Protein AF-A0A7I9ZZ32-F1 (afdb_monomer_lite)

InterPro domains:
  IPR000415 Nitroreductase-like [G3DSA:3.40.109.10] (26-110)
  IPR000415 Nitroreductase-like [SSF55469] (55-108)
  IPR029479 Nitroreductase [PF00881] (60-107)
  IPR052544 Bacteriocin Processing Enzyme [PTHR43745] (38-106)

Radius of gyration: 29.85 Å; chains: 1; bounding box: 92×27×51 Å

pLDDT: mean 87.93, std 12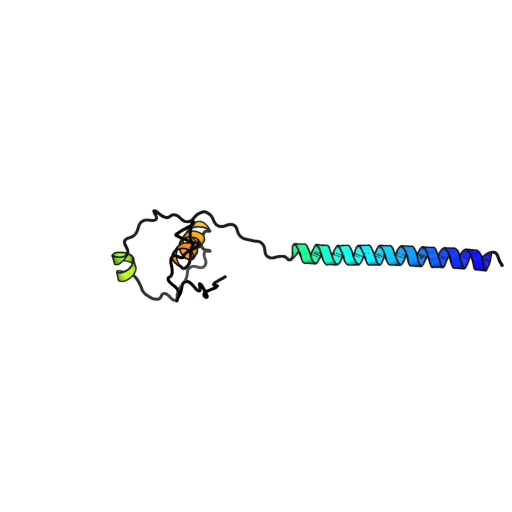.03, range [46.88, 98.5]

Structure (mmCIF, N/CA/C/O backbone):
data_AF-A0A7I9ZZ32-F1
#
_entry.id   AF-A0A7I9ZZ32-F1
#
loop_
_atom_site.group_PDB
_atom_site.id
_atom_site.type_symbol
_atom_site.label_atom_id
_atom_site.label_alt_id
_atom_site.label_comp_id
_atom_site.label_asym_id
_atom_site.label_entity_id
_atom_site.label_seq_id
_atom_site.pdbx_PDB_ins_code
_atom_site.Cartn_x
_atom_site.Cartn_y
_atom_site.Cartn_z
_atom_site.occupancy
_atom_site.B_iso_or_equiv
_atom_site.auth_seq_id
_atom_site.auth_comp_id
_atom_site.auth_asym_id
_atom_site.auth_atom_id
_atom_site.pdbx_PDB_model_num
ATOM 1 N N . MET A 1 1 ? 72.859 2.386 -31.862 1.00 57.88 1 MET A N 1
ATOM 2 C CA . MET A 1 1 ? 71.872 2.345 -30.763 1.00 57.88 1 MET A CA 1
ATOM 3 C C . MET A 1 1 ? 72.340 1.258 -29.810 1.00 57.88 1 MET A C 1
ATOM 5 O O . MET A 1 1 ? 72.415 0.116 -30.240 1.00 57.88 1 MET A O 1
ATOM 9 N N . ASN A 1 2 ? 72.804 1.616 -28.610 1.00 71.75 2 ASN A N 1
ATOM 10 C CA . ASN A 1 2 ? 73.478 0.664 -27.714 1.00 71.75 2 ASN A CA 1
ATOM 11 C C . ASN A 1 2 ? 72.459 -0.322 -27.121 1.00 71.75 2 ASN A C 1
ATOM 13 O O . ASN A 1 2 ? 71.314 0.066 -26.882 1.00 71.75 2 ASN A O 1
ATOM 17 N N . ALA A 1 3 ? 72.867 -1.575 -26.896 1.00 73.62 3 ALA A N 1
ATOM 18 C CA . ALA A 1 3 ? 71.994 -2.642 -26.391 1.00 73.62 3 ALA A CA 1
ATOM 19 C C . ALA A 1 3 ? 71.263 -2.240 -25.094 1.00 73.62 3 ALA A C 1
ATOM 21 O O . ALA A 1 3 ? 70.082 -2.541 -24.932 1.00 73.62 3 ALA A O 1
ATOM 22 N N . ASP A 1 4 ? 71.917 -1.450 -24.242 1.00 75.88 4 ASP A N 1
ATOM 23 C CA . ASP A 1 4 ? 71.353 -0.944 -22.986 1.00 75.88 4 ASP A CA 1
ATOM 24 C C . ASP A 1 4 ? 70.163 0.007 -23.196 1.00 75.88 4 ASP A C 1
ATOM 26 O O . ASP A 1 4 ? 69.176 -0.048 -22.461 1.00 75.88 4 ASP A O 1
ATOM 30 N N . LEU A 1 5 ? 70.202 0.843 -24.243 1.00 73.00 5 LEU A N 1
ATOM 31 C CA . LEU A 1 5 ? 69.106 1.761 -24.573 1.00 73.00 5 LEU A CA 1
ATOM 32 C C . LEU A 1 5 ? 67.886 0.996 -25.105 1.00 73.00 5 LEU A C 1
ATOM 34 O O . LEU A 1 5 ? 66.748 1.353 -24.807 1.00 73.00 5 LEU A O 1
ATOM 38 N N . PHE A 1 6 ? 68.118 -0.082 -25.857 1.00 72.19 6 PHE A N 1
ATOM 39 C CA . PHE A 1 6 ? 67.051 -0.942 -26.369 1.00 72.19 6 PHE A CA 1
ATOM 40 C C . PHE A 1 6 ? 66.347 -1.710 -25.238 1.00 72.19 6 PHE A C 1
ATOM 42 O O . PHE A 1 6 ? 65.117 -1.703 -25.161 1.00 72.19 6 PHE A O 1
ATOM 49 N N . VAL A 1 7 ? 67.109 -2.290 -24.304 1.00 74.19 7 VAL A N 1
ATOM 50 C CA . VAL A 1 7 ? 66.561 -2.995 -23.130 1.00 74.19 7 VAL A CA 1
ATOM 51 C C . VAL A 1 7 ? 65.754 -2.048 -22.234 1.00 74.19 7 VAL A C 1
ATOM 53 O O . VAL A 1 7 ? 64.660 -2.404 -21.793 1.00 74.19 7 VAL A O 1
ATOM 56 N N . TYR A 1 8 ? 66.230 -0.818 -22.022 1.00 75.44 8 TYR A N 1
ATOM 57 C CA . TYR A 1 8 ? 65.514 0.196 -21.240 1.00 75.44 8 TYR A CA 1
ATOM 58 C C . TYR A 1 8 ? 64.166 0.605 -21.869 1.00 75.44 8 TYR A C 1
ATOM 60 O O . TYR A 1 8 ? 63.151 0.731 -21.173 1.00 75.44 8 TYR A O 1
ATOM 68 N N . ILE A 1 9 ? 64.112 0.763 -23.196 1.00 71.19 9 ILE A N 1
ATOM 69 C CA . ILE A 1 9 ? 62.870 1.091 -23.917 1.00 71.19 9 ILE A CA 1
ATOM 70 C C . ILE A 1 9 ? 61.879 -0.086 -23.864 1.00 71.19 9 ILE A C 1
ATOM 72 O O . ILE A 1 9 ? 60.689 0.116 -23.610 1.00 71.19 9 ILE A O 1
ATOM 76 N N . CYS A 1 10 ? 62.344 -1.329 -24.023 1.00 61.38 10 CYS A N 1
ATOM 77 C CA . CYS A 1 10 ? 61.493 -2.516 -23.880 1.00 61.38 10 CYS A CA 1
ATOM 78 C C . CYS A 1 10 ? 60.942 -2.676 -22.453 1.00 61.38 10 CYS A C 1
ATOM 80 O O . CYS A 1 10 ? 59.758 -2.960 -22.278 1.00 61.38 10 CYS A O 1
ATOM 82 N N . LEU A 1 11 ? 61.759 -2.438 -21.423 1.00 65.75 11 LEU A N 1
ATOM 83 C CA . LEU A 1 11 ? 61.327 -2.545 -20.027 1.00 65.75 11 LEU A CA 1
ATOM 84 C C . LEU A 1 11 ? 60.344 -1.428 -19.628 1.00 65.75 11 LEU A C 1
ATOM 86 O O . LEU A 1 11 ? 59.363 -1.683 -18.930 1.00 65.75 11 LEU A O 1
ATOM 90 N N . SER A 1 12 ? 60.549 -0.198 -20.112 1.00 62.81 12 SER A N 1
ATOM 91 C CA . SER A 1 12 ? 59.634 0.928 -19.855 1.00 62.81 12 SER A CA 1
ATOM 92 C C . SER A 1 12 ? 58.292 0.786 -20.591 1.00 62.81 12 SER A C 1
ATOM 94 O O . SER A 1 12 ? 57.233 1.062 -20.019 1.00 62.81 12 SER A O 1
ATOM 96 N N . THR A 1 13 ? 58.289 0.280 -21.827 1.00 60.62 13 THR A N 1
ATOM 97 C CA . THR A 1 13 ? 57.052 -0.033 -22.571 1.00 60.62 13 THR A CA 1
ATOM 98 C C . THR A 1 13 ? 56.303 -1.237 -21.985 1.00 60.62 13 THR A C 1
ATOM 100 O O . THR A 1 13 ? 55.071 -1.216 -21.900 1.00 60.62 13 THR A O 1
ATOM 103 N N . PHE A 1 14 ? 57.017 -2.250 -21.481 1.00 68.12 14 PHE A N 1
ATOM 104 C CA . PHE A 1 14 ? 56.424 -3.359 -20.727 1.00 68.12 14 PHE A CA 1
ATOM 105 C C . PHE A 1 14 ? 55.767 -2.868 -19.426 1.00 68.12 14 PHE A C 1
ATOM 107 O O . PHE A 1 14 ? 54.583 -3.127 -19.203 1.00 68.12 14 PHE A O 1
ATOM 114 N N . ASN A 1 15 ? 56.473 -2.064 -18.623 1.00 70.50 15 ASN A N 1
ATOM 115 C CA . ASN A 1 15 ? 55.950 -1.511 -17.367 1.00 70.50 15 ASN A CA 1
ATOM 116 C C . ASN A 1 15 ? 54.733 -0.599 -17.573 1.00 70.50 15 ASN A C 1
ATOM 118 O O . ASN A 1 15 ? 53.761 -0.687 -16.824 1.00 70.50 15 ASN A O 1
ATOM 122 N N . THR A 1 16 ? 54.729 0.236 -18.615 1.00 73.75 16 THR A N 1
ATOM 123 C CA . THR A 1 16 ? 53.567 1.087 -18.938 1.00 73.75 16 THR A CA 1
ATOM 124 C C . THR A 1 16 ? 52.367 0.273 -19.426 1.00 73.75 16 THR A C 1
ATOM 126 O O . THR A 1 16 ? 51.227 0.613 -19.110 1.00 73.75 16 THR A O 1
ATOM 129 N N . THR A 1 17 ? 52.593 -0.834 -20.139 1.00 76.44 17 THR A N 1
ATOM 130 C CA . THR A 1 17 ? 51.525 -1.762 -20.549 1.00 76.44 17 THR A CA 1
ATOM 131 C C . THR A 1 17 ? 50.941 -2.512 -19.349 1.00 76.44 17 THR A C 1
ATOM 133 O O . THR A 1 17 ? 49.720 -2.653 -19.249 1.00 76.44 1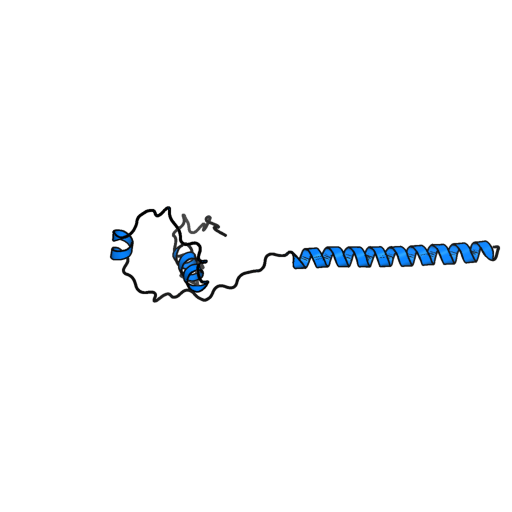7 THR A O 1
ATOM 136 N N . VAL A 1 18 ? 51.787 -2.938 -18.406 1.00 80.81 18 VAL A N 1
ATOM 137 C CA . VAL A 1 18 ? 51.365 -3.551 -17.136 1.00 80.81 18 VAL A CA 1
ATOM 138 C C . VAL A 1 18 ? 50.570 -2.551 -16.287 1.00 80.81 18 VAL A C 1
ATOM 140 O O . VAL A 1 18 ? 49.464 -2.875 -15.862 1.00 80.81 18 VAL A O 1
ATOM 143 N N . MET A 1 19 ? 51.045 -1.311 -16.126 1.00 84.81 19 MET A N 1
ATOM 144 C CA . MET A 1 19 ? 50.325 -0.251 -15.400 1.00 84.81 19 MET A CA 1
ATOM 145 C C . MET A 1 19 ? 48.956 0.072 -16.008 1.00 84.81 19 MET A C 1
ATOM 147 O O . MET A 1 19 ? 47.983 0.189 -15.267 1.00 84.81 19 MET A O 1
ATOM 151 N N . LYS A 1 20 ? 48.842 0.161 -17.341 1.00 83.19 20 LYS A N 1
ATOM 152 C CA . LYS A 1 20 ? 47.555 0.403 -18.019 1.00 83.19 20 LYS A CA 1
ATOM 153 C C . LYS A 1 20 ? 46.558 -0.735 -17.793 1.00 83.19 20 LYS A C 1
ATOM 155 O O . LYS A 1 20 ? 45.375 -0.476 -17.595 1.00 83.19 20 LYS A O 1
ATOM 160 N N . ARG A 1 21 ? 47.023 -1.991 -17.787 1.00 86.31 21 ARG A N 1
ATOM 161 C CA . ARG A 1 21 ? 46.184 -3.162 -17.474 1.00 86.31 21 ARG A CA 1
ATOM 162 C C . ARG A 1 21 ? 45.749 -3.169 -16.011 1.00 86.31 21 ARG A C 1
ATOM 164 O O . ARG A 1 21 ? 44.585 -3.433 -15.742 1.00 86.31 21 ARG A O 1
ATOM 171 N N . VAL A 1 22 ? 46.645 -2.825 -15.083 1.00 87.81 22 VAL A N 1
ATOM 172 C CA . VAL A 1 22 ? 46.312 -2.682 -13.656 1.00 87.81 22 VAL A CA 1
ATOM 173 C C . VAL A 1 22 ? 45.288 -1.567 -13.450 1.00 87.81 22 VAL A C 1
ATOM 175 O O . VAL A 1 22 ? 44.289 -1.798 -12.781 1.00 87.81 22 VAL A O 1
ATOM 178 N N . GLN A 1 23 ? 45.467 -0.399 -14.076 1.00 88.94 23 GLN A N 1
ATOM 179 C CA . GLN A 1 23 ? 44.480 0.686 -14.029 1.00 88.94 23 GLN A CA 1
ATOM 180 C C . GLN A 1 23 ? 43.131 0.258 -14.611 1.00 88.94 23 GLN A C 1
ATOM 182 O O . GLN A 1 23 ? 42.103 0.542 -14.006 1.00 88.94 23 GLN A O 1
ATOM 187 N N . LEU A 1 24 ? 43.119 -0.459 -15.740 1.00 92.19 24 LEU A N 1
ATOM 188 C CA . LEU A 1 24 ? 41.885 -0.974 -16.332 1.00 92.19 24 LEU A CA 1
ATOM 189 C C . LEU A 1 24 ? 41.170 -1.951 -15.387 1.00 92.19 24 LEU A C 1
ATOM 191 O O . LEU A 1 24 ? 39.970 -1.818 -15.175 1.00 92.19 24 LEU A O 1
ATOM 195 N N . LEU A 1 25 ? 41.902 -2.883 -14.769 1.00 93.25 25 LEU A N 1
ATOM 196 C CA . LEU A 1 25 ? 41.343 -3.813 -13.783 1.00 93.25 25 LEU A CA 1
ATOM 197 C C . LEU A 1 25 ? 40.789 -3.081 -12.555 1.00 93.25 25 LEU A C 1
ATOM 199 O O . LEU A 1 25 ? 39.717 -3.432 -12.066 1.00 93.25 25 LEU A O 1
ATOM 203 N N . LEU A 1 26 ? 41.482 -2.043 -12.086 1.00 90.62 26 LEU A N 1
ATOM 204 C CA . LEU A 1 26 ? 41.057 -1.234 -10.943 1.00 90.62 26 LEU A CA 1
ATOM 205 C C . LEU A 1 26 ? 39.777 -0.447 -11.270 1.00 90.62 26 LEU A C 1
ATOM 207 O O . LEU A 1 26 ? 38.846 -0.426 -10.468 1.00 90.62 26 LEU A O 1
ATOM 211 N N . VAL A 1 27 ? 39.674 0.109 -12.481 1.00 93.19 27 VAL A N 1
ATOM 212 C CA . VAL A 1 27 ? 38.448 0.753 -12.981 1.00 93.19 27 VAL A CA 1
ATOM 213 C C . VAL A 1 27 ? 37.300 -0.253 -13.087 1.00 93.19 27 VAL A C 1
ATOM 215 O O . VAL A 1 27 ? 36.203 0.026 -12.606 1.00 93.19 27 VAL A O 1
ATOM 218 N N . CYS A 1 28 ? 37.533 -1.442 -13.650 1.00 91.94 28 CYS A N 1
ATOM 219 C CA . CYS A 1 28 ? 36.516 -2.495 -13.728 1.00 91.94 28 CYS A CA 1
ATOM 220 C C . CYS A 1 28 ? 36.028 -2.941 -12.339 1.00 91.94 28 CYS A C 1
ATOM 222 O O . 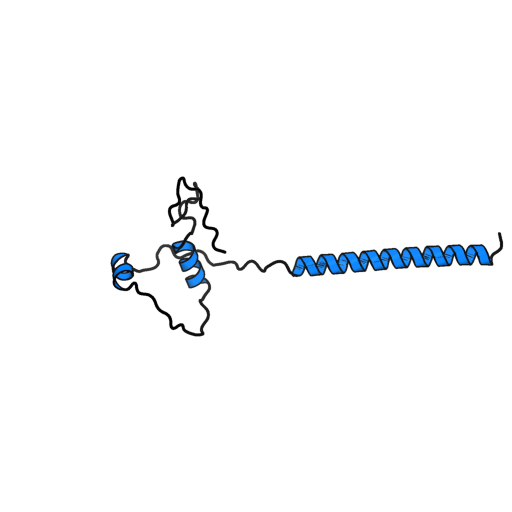CYS A 1 28 ? 34.829 -3.169 -12.154 1.00 91.94 28 CYS A O 1
ATOM 224 N N . LEU A 1 29 ? 36.930 -3.033 -11.357 1.00 92.50 29 LEU A N 1
ATOM 225 C CA . LEU A 1 29 ? 36.593 -3.391 -9.979 1.00 92.50 29 LEU A CA 1
ATOM 226 C C . LEU A 1 29 ? 35.708 -2.325 -9.318 1.00 92.50 29 LEU A C 1
ATOM 228 O O . LEU A 1 29 ? 34.686 -2.663 -8.721 1.00 92.50 29 LEU A O 1
ATOM 232 N N . VAL A 1 30 ? 36.060 -1.044 -9.473 1.00 89.50 30 VAL A N 1
ATOM 233 C CA . VAL A 1 30 ? 35.273 0.083 -8.944 1.00 89.50 30 VAL A CA 1
ATOM 234 C C . VAL A 1 30 ? 33.885 0.142 -9.589 1.00 89.50 30 VAL A C 1
ATOM 236 O O . VAL A 1 30 ? 32.887 0.280 -8.882 1.00 89.50 30 VAL A O 1
ATOM 239 N N . LEU A 1 31 ? 33.795 -0.034 -10.912 1.00 87.12 31 LEU A N 1
ATOM 240 C CA . LEU A 1 31 ? 32.515 -0.063 -11.630 1.00 87.12 31 LEU A CA 1
ATOM 241 C C . LEU A 1 31 ? 31.625 -1.232 -11.184 1.00 87.12 31 LEU A C 1
ATOM 243 O O . LEU A 1 31 ? 30.419 -1.062 -11.015 1.00 87.12 31 LEU A O 1
ATOM 247 N N . SER A 1 32 ? 32.213 -2.406 -10.947 1.00 86.38 32 SER A N 1
ATOM 248 C CA . SER A 1 32 ? 31.471 -3.580 -10.473 1.00 86.38 32 SER A CA 1
ATOM 249 C C . SER A 1 32 ? 30.934 -3.370 -9.056 1.00 86.38 32 SER A C 1
ATOM 251 O O . SER A 1 32 ? 29.767 -3.649 -8.797 1.00 86.38 32 SER A O 1
ATOM 253 N N . ALA A 1 33 ? 31.749 -2.826 -8.147 1.00 82.00 33 ALA A N 1
ATOM 254 C CA . ALA A 1 33 ? 31.322 -2.513 -6.783 1.00 82.00 33 ALA A CA 1
ATOM 255 C C . ALA A 1 33 ? 30.162 -1.501 -6.754 1.00 82.00 33 ALA A C 1
ATOM 257 O O . ALA A 1 33 ? 29.209 -1.684 -5.997 1.00 82.00 33 ALA A O 1
ATOM 258 N N . ALA A 1 34 ? 30.197 -0.484 -7.622 1.00 77.50 34 ALA A N 1
ATOM 259 C CA . ALA A 1 34 ? 29.104 0.476 -7.767 1.00 77.50 34 ALA A CA 1
ATOM 260 C C . ALA A 1 34 ? 27.800 -0.179 -8.265 1.00 77.50 34 ALA A C 1
ATOM 262 O O . ALA A 1 34 ? 26.723 0.169 -7.789 1.00 77.50 34 ALA A O 1
ATOM 263 N N . ALA A 1 35 ? 27.878 -1.164 -9.166 1.00 76.81 35 ALA A N 1
ATOM 264 C CA . ALA A 1 35 ? 26.702 -1.898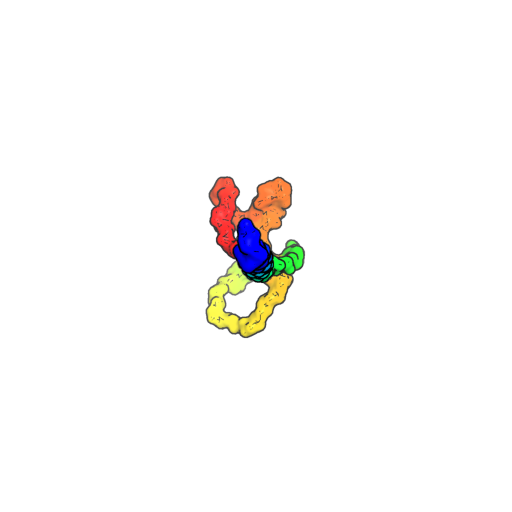 -9.641 1.00 76.81 35 ALA A CA 1
ATOM 265 C C . ALA A 1 35 ? 26.052 -2.772 -8.548 1.00 76.81 35 ALA A C 1
ATOM 267 O O . ALA A 1 35 ? 24.829 -2.892 -8.504 1.00 76.81 35 ALA A O 1
ATOM 268 N N . PHE A 1 36 ? 26.844 -3.352 -7.636 1.00 69.81 36 PHE A N 1
ATOM 269 C CA . PHE A 1 36 ? 26.324 -4.123 -6.495 1.00 69.81 36 PHE A CA 1
ATOM 270 C C . PHE A 1 36 ? 25.687 -3.258 -5.399 1.00 69.81 36 PHE A C 1
ATOM 272 O O . PHE A 1 36 ? 24.906 -3.776 -4.603 1.00 69.81 36 PHE A O 1
ATOM 279 N N . ALA A 1 37 ? 26.001 -1.961 -5.361 1.00 66.12 37 ALA A N 1
ATOM 280 C CA . ALA A 1 37 ? 25.397 -1.002 -4.439 1.00 66.12 37 ALA A CA 1
ATOM 281 C C . ALA A 1 37 ? 24.017 -0.493 -4.903 1.00 66.12 37 ALA A C 1
ATOM 283 O O . ALA A 1 37 ? 23.413 0.327 -4.216 1.00 66.12 37 ALA A O 1
ATOM 284 N N . ALA A 1 38 ? 23.509 -0.958 -6.051 1.00 66.19 38 ALA A N 1
ATOM 285 C CA . ALA A 1 38 ? 22.155 -0.645 -6.490 1.00 66.19 38 ALA A CA 1
ATOM 286 C C . ALA A 1 38 ? 21.115 -1.202 -5.500 1.00 66.19 38 ALA A C 1
ATOM 288 O O . ALA A 1 38 ? 21.227 -2.343 -5.042 1.00 66.19 38 ALA A O 1
ATOM 289 N N . ASP A 1 39 ? 20.097 -0.394 -5.184 1.00 69.81 39 ASP A N 1
ATOM 290 C CA . ASP A 1 39 ? 19.055 -0.747 -4.220 1.00 69.81 39 ASP A CA 1
ATOM 291 C C . ASP A 1 39 ? 18.405 -2.096 -4.549 1.00 69.81 39 ASP A C 1
ATOM 293 O O . ASP A 1 39 ? 17.957 -2.361 -5.672 1.00 69.81 39 ASP A O 1
ATOM 297 N N . LYS A 1 40 ? 18.322 -2.970 -3.541 1.00 80.75 40 LYS A N 1
ATOM 298 C CA . LYS A 1 40 ? 17.618 -4.246 -3.677 1.00 80.75 40 LYS A CA 1
ATOM 299 C C . LYS A 1 40 ? 16.124 -3.976 -3.818 1.00 80.75 40 LYS A C 1
ATOM 301 O O . LYS A 1 40 ? 15.449 -3.659 -2.844 1.00 80.75 40 LYS A O 1
ATOM 306 N N . VAL A 1 41 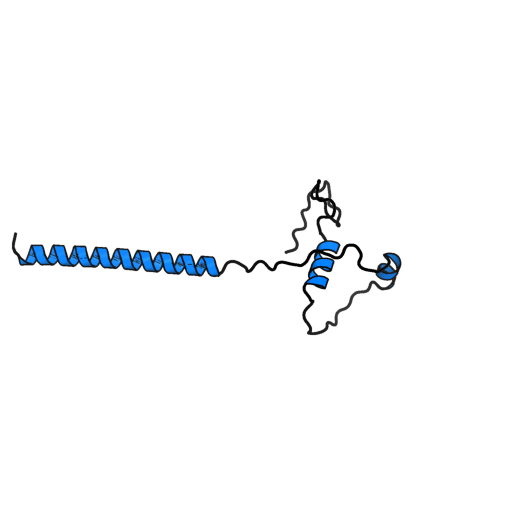? 15.594 -4.189 -5.020 1.00 86.75 41 VAL A N 1
ATOM 307 C CA . VAL A 1 41 ? 14.148 -4.151 -5.271 1.00 86.75 41 VAL A CA 1
ATOM 308 C C . VAL A 1 41 ? 13.461 -5.270 -4.485 1.00 86.75 41 VAL A C 1
ATOM 310 O O . VAL A 1 41 ? 13.636 -6.457 -4.777 1.00 86.75 41 VAL A O 1
ATOM 313 N N . ILE A 1 42 ? 12.650 -4.895 -3.496 1.00 91.06 42 ILE A N 1
ATOM 314 C CA . ILE A 1 42 ? 11.830 -5.835 -2.728 1.00 91.06 42 ILE A CA 1
ATOM 315 C C . ILE A 1 42 ? 10.573 -6.155 -3.539 1.00 91.06 42 ILE A C 1
ATOM 317 O O . ILE A 1 42 ? 9.720 -5.299 -3.762 1.00 91.06 42 ILE A O 1
ATOM 321 N N . LYS A 1 43 ? 10.441 -7.410 -3.980 1.00 93.75 43 LYS A N 1
ATOM 322 C CA . LYS A 1 43 ? 9.225 -7.883 -4.651 1.00 93.75 43 LYS A CA 1
ATOM 323 C C . LYS A 1 43 ? 8.144 -8.176 -3.614 1.00 93.75 43 LYS A C 1
ATOM 325 O O . LYS A 1 43 ? 8.291 -9.094 -2.810 1.00 93.75 43 LYS A O 1
ATOM 330 N N . LEU A 1 44 ? 7.057 -7.415 -3.661 1.00 96.56 44 LEU A N 1
ATOM 331 C CA . LEU A 1 44 ? 5.876 -7.646 -2.833 1.00 96.56 44 LEU A CA 1
ATOM 332 C C . LEU A 1 44 ? 4.953 -8.700 -3.471 1.00 96.56 44 LEU A C 1
ATOM 334 O O . LEU A 1 44 ? 4.898 -8.799 -4.703 1.00 96.56 44 LEU A O 1
ATOM 338 N N . PRO A 1 45 ? 4.221 -9.491 -2.664 1.00 97.69 45 PRO A N 1
ATOM 339 C CA . PRO A 1 45 ? 3.165 -10.359 -3.179 1.00 97.69 45 PRO A CA 1
ATOM 340 C C . PRO A 1 45 ? 2.047 -9.529 -3.821 1.00 97.69 45 PRO A C 1
ATOM 342 O O . PRO A 1 45 ? 1.928 -8.332 -3.571 1.00 97.69 45 PRO A O 1
ATOM 345 N N . GLN A 1 46 ? 1.199 -10.154 -4.638 1.00 97.19 46 GLN A N 1
ATOM 346 C CA . GLN A 1 46 ? 0.002 -9.475 -5.146 1.00 97.19 46 GLN A CA 1
ATOM 347 C C . GLN A 1 46 ? -0.939 -9.117 -3.981 1.00 97.19 46 GLN A C 1
ATOM 349 O O . GLN A 1 46 ? -1.100 -9.947 -3.083 1.00 97.19 46 GLN A O 1
ATOM 354 N N . PRO A 1 47 ? -1.563 -7.925 -3.990 1.00 97.06 47 PRO A N 1
ATOM 355 C CA . PRO A 1 47 ? -2.459 -7.513 -2.922 1.00 97.06 47 PRO A CA 1
ATOM 356 C C . PRO A 1 47 ? -3.745 -8.347 -2.925 1.00 97.06 47 PRO A C 1
ATOM 358 O O . PRO A 1 47 ? -4.283 -8.697 -3.984 1.00 97.06 47 PRO A O 1
ATOM 361 N N . ASN A 1 48 ? -4.269 -8.642 -1.741 1.00 96.44 48 ASN A N 1
ATOM 362 C CA . ASN A 1 48 ? -5.523 -9.362 -1.576 1.00 96.44 48 ASN A CA 1
ATOM 363 C C . ASN A 1 48 ? -6.727 -8.421 -1.741 1.00 96.44 48 ASN A C 1
ATOM 365 O O . ASN A 1 48 ? -7.169 -7.763 -0.800 1.00 96.44 48 ASN A O 1
ATOM 369 N N . LEU A 1 49 ? -7.319 -8.426 -2.936 1.00 94.12 49 LEU A N 1
ATOM 370 C CA . LEU A 1 49 ? -8.498 -7.613 -3.263 1.00 94.12 49 LEU A CA 1
ATOM 371 C C . LEU A 1 49 ? -9.792 -8.067 -2.562 1.00 94.12 49 LEU A C 1
ATOM 373 O O . LEU A 1 49 ? -10.788 -7.353 -2.609 1.00 94.12 49 LEU A O 1
ATOM 377 N N . ASN A 1 50 ? -9.774 -9.230 -1.904 1.00 94.31 50 ASN A N 1
ATOM 378 C CA . ASN A 1 50 ? -10.906 -9.806 -1.175 1.00 94.31 50 ASN A CA 1
ATOM 379 C C . ASN A 1 50 ? -10.685 -9.791 0.348 1.00 94.31 50 ASN A C 1
ATOM 381 O O . ASN A 1 50 ? -11.309 -10.565 1.077 1.00 94.31 50 ASN A O 1
ATOM 385 N N . ARG A 1 51 ? -9.766 -8.953 0.849 1.00 91.25 51 ARG A N 1
ATOM 386 C CA . ARG A 1 51 ? -9.522 -8.817 2.289 1.00 91.25 51 ARG A CA 1
ATOM 387 C C . ARG A 1 51 ? -10.796 -8.339 2.994 1.00 91.25 51 ARG A C 1
ATOM 389 O O . ARG A 1 51 ? -11.435 -7.378 2.578 1.00 91.25 51 ARG A O 1
ATOM 396 N N . THR A 1 52 ? -11.173 -9.028 4.066 1.00 89.94 52 THR A N 1
ATOM 397 C CA . THR A 1 52 ? -12.425 -8.781 4.790 1.00 89.94 52 THR A CA 1
ATOM 398 C C . THR A 1 52 ? -12.373 -7.496 5.613 1.00 89.94 52 THR A C 1
ATOM 400 O O . THR A 1 52 ? -11.371 -7.214 6.266 1.00 89.94 52 THR A O 1
ATOM 403 N N . GLY A 1 53 ? -13.490 -6.774 5.662 1.00 89.62 53 GLY A N 1
ATOM 404 C CA . GLY A 1 53 ? -13.669 -5.558 6.454 1.00 89.62 53 GLY A CA 1
ATOM 405 C C . GLY A 1 53 ? -14.660 -4.633 5.760 1.00 89.62 53 GLY A C 1
ATOM 406 O O . GLY A 1 53 ? -14.643 -4.516 4.538 1.00 89.62 53 GLY A O 1
ATOM 407 N N . THR A 1 54 ? -15.558 -3.998 6.511 1.00 95.50 54 THR A N 1
ATOM 408 C CA . THR A 1 54 ? -16.468 -3.007 5.925 1.00 95.50 54 THR A CA 1
ATOM 409 C C . THR A 1 54 ? -15.865 -1.617 6.047 1.00 95.50 54 THR A C 1
ATOM 411 O O . THR A 1 54 ? -15.228 -1.288 7.050 1.00 95.50 54 THR A O 1
ATOM 414 N N . VAL A 1 55 ? -16.113 -0.772 5.044 1.00 95.69 55 VAL A N 1
ATOM 415 C CA . VAL A 1 55 ? -15.700 0.639 5.073 1.00 95.69 55 VAL A CA 1
ATOM 416 C C . VAL A 1 55 ? -16.249 1.333 6.322 1.00 95.69 55 VAL A C 1
ATOM 418 O O . VAL A 1 55 ? -15.520 2.047 7.000 1.00 95.69 55 VAL A O 1
ATOM 421 N N . MET A 1 56 ? -17.504 1.057 6.687 1.00 98.31 56 MET A N 1
ATOM 422 C CA . MET A 1 56 ? -18.138 1.671 7.856 1.00 98.31 56 MET A CA 1
ATOM 423 C C . MET A 1 56 ? -17.457 1.292 9.173 1.00 98.31 56 MET A C 1
ATOM 425 O O . MET A 1 56 ? -17.260 2.164 10.016 1.00 98.31 56 MET A O 1
ATOM 429 N N . LYS A 1 57 ? -17.040 0.030 9.338 1.00 97.81 57 LYS A N 1
ATOM 430 C CA . LYS A 1 57 ? -16.300 -0.400 10.530 1.00 97.81 57 LYS A CA 1
ATOM 431 C C . LYS A 1 57 ? -14.918 0.257 10.596 1.00 97.81 57 LYS A C 1
ATOM 433 O O . LYS A 1 57 ? -14.553 0.802 11.635 1.00 97.81 57 LYS A O 1
ATOM 438 N N . ALA A 1 58 ? -14.191 0.277 9.476 1.00 96.75 58 ALA A N 1
ATOM 439 C CA . ALA A 1 58 ? -12.886 0.933 9.397 1.00 96.75 58 ALA A CA 1
ATOM 440 C C . ALA A 1 58 ? -12.978 2.426 9.758 1.00 96.75 58 ALA A C 1
ATOM 442 O O . ALA A 1 58 ? -12.143 2.930 10.502 1.00 96.75 58 ALA A O 1
ATOM 443 N N . LEU A 1 59 ? -14.019 3.121 9.286 1.00 98.25 59 LEU A N 1
ATOM 444 C CA . LEU A 1 59 ? -14.271 4.520 9.636 1.00 98.25 59 LEU A CA 1
ATOM 445 C C . LEU A 1 59 ? -14.621 4.701 11.119 1.00 98.25 59 LEU A C 1
ATOM 447 O O . LEU A 1 59 ? -14.105 5.633 11.732 1.00 98.25 59 LEU A O 1
ATOM 451 N N . SER A 1 60 ? -15.446 3.821 11.703 1.00 98.50 60 SER A N 1
ATOM 452 C CA . SER A 1 60 ? -15.804 3.905 13.129 1.00 98.50 60 SER A CA 1
ATOM 453 C C . SER A 1 60 ? -14.622 3.654 14.066 1.00 98.50 60 SER A C 1
ATOM 455 O O . SER A 1 60 ? -14.553 4.250 15.135 1.00 98.50 60 SER A O 1
ATOM 457 N N . GLU A 1 61 ? -13.682 2.795 13.665 1.00 98.12 61 GLU A N 1
ATOM 458 C CA . GLU A 1 61 ? -12.501 2.442 14.465 1.00 98.12 61 GLU A CA 1
ATOM 459 C C . GLU A 1 61 ? -11.307 3.381 14.210 1.00 98.12 61 GLU A C 1
ATOM 461 O O . GLU A 1 61 ? -10.313 3.340 14.940 1.00 98.12 61 GLU A O 1
ATOM 466 N N . ARG A 1 62 ? -11.378 4.247 13.187 1.00 98.19 62 ARG A N 1
ATOM 467 C CA . ARG A 1 62 ? -10.265 5.104 12.764 1.00 98.19 62 ARG A CA 1
ATOM 468 C C . ARG A 1 62 ? -9.896 6.128 13.840 1.00 98.19 62 ARG A C 1
ATOM 470 O O . ARG A 1 62 ? -10.606 7.106 14.071 1.00 98.19 62 ARG A O 1
ATOM 477 N N . HIS A 1 63 ? -8.694 5.982 14.382 1.00 98.44 63 HIS A N 1
ATOM 478 C CA . HIS A 1 63 ? -8.052 6.942 15.275 1.00 98.44 63 HIS A CA 1
ATOM 479 C C . HIS A 1 63 ? -6.534 6.972 15.028 1.00 98.44 63 HIS A C 1
ATOM 481 O O . HIS A 1 63 ? -6.000 6.154 14.282 1.00 98.44 63 HIS A O 1
ATOM 487 N N . SER A 1 64 ? -5.834 7.945 15.613 1.00 98.50 64 SER A N 1
ATOM 488 C CA . SER A 1 64 ? -4.369 8.020 15.544 1.00 98.50 64 SER A CA 1
ATOM 489 C C . SER A 1 64 ? -3.734 7.223 16.682 1.00 98.50 64 SER A C 1
ATOM 491 O O . SER A 1 64 ? -4.017 7.492 17.847 1.00 98.50 64 SER A O 1
ATOM 493 N N . THR A 1 65 ? -2.820 6.315 16.350 1.00 97.56 65 THR A N 1
ATOM 494 C CA . THR A 1 65 ? -2.012 5.546 17.309 1.00 97.56 65 THR A CA 1
ATOM 495 C C . THR A 1 65 ? -0.572 6.069 17.303 1.00 97.56 65 THR A C 1
ATOM 497 O O . THR A 1 65 ? -0.055 6.431 16.247 1.00 97.56 65 THR A O 1
ATOM 500 N N . ARG A 1 66 ? 0.068 6.153 18.477 1.00 98.06 66 ARG A N 1
ATOM 501 C CA . ARG A 1 66 ? 1.468 6.611 18.636 1.00 98.06 66 ARG A CA 1
ATOM 502 C C . ARG A 1 66 ? 2.380 5.586 19.320 1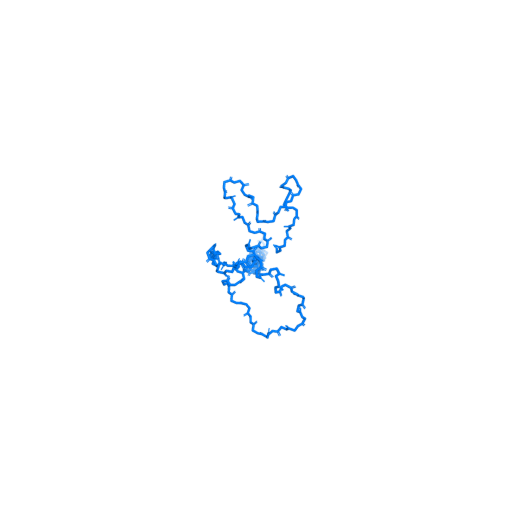.00 98.06 66 ARG A C 1
ATOM 504 O O . ARG A 1 66 ? 3.562 5.851 19.496 1.00 98.06 66 ARG A O 1
ATOM 511 N N . GLU A 1 67 ? 1.837 4.426 19.672 1.00 97.94 67 GLU A N 1
ATOM 512 C CA . GLU A 1 67 ? 2.557 3.292 20.251 1.00 97.94 67 GLU A CA 1
ATOM 513 C C . GLU A 1 67 ? 2.532 2.131 19.249 1.00 97.94 67 GLU A C 1
ATOM 515 O O . GLU A 1 67 ? 1.473 1.788 18.722 1.00 97.94 67 GLU A O 1
ATOM 520 N N . PHE A 1 68 ? 3.690 1.535 18.957 1.00 97.12 68 PHE A N 1
ATOM 521 C CA . PHE A 1 68 ? 3.831 0.506 17.923 1.00 97.12 68 PHE A CA 1
ATOM 522 C C . PHE A 1 68 ? 4.581 -0.711 18.460 1.00 97.12 68 PHE A C 1
ATOM 524 O O . PHE A 1 68 ? 5.496 -0.588 19.273 1.00 97.12 68 PHE A O 1
ATOM 531 N N . ALA A 1 69 ? 4.217 -1.899 17.977 1.00 97.06 69 ALA A N 1
ATOM 532 C CA . ALA A 1 69 ? 4.978 -3.109 18.261 1.00 97.06 69 ALA A CA 1
ATOM 533 C C . ALA A 1 69 ? 6.349 -3.061 17.562 1.00 97.06 69 ALA A C 1
ATOM 535 O O . ALA A 1 69 ? 6.464 -2.548 16.453 1.00 97.06 69 ALA A O 1
ATOM 536 N N . SER A 1 70 ? 7.373 -3.668 18.167 1.00 96.94 70 SER A N 1
ATOM 537 C CA . SER A 1 70 ? 8.722 -3.771 17.583 1.00 96.94 70 SER A CA 1
ATOM 538 C C . SER A 1 70 ? 8.826 -4.770 16.423 1.00 96.94 70 SER A C 1
ATOM 540 O O . SER A 1 70 ? 9.850 -4.830 15.745 1.00 96.94 70 SER A O 1
ATOM 542 N N . LYS A 1 71 ? 7.781 -5.576 16.192 1.00 96.94 71 LYS A N 1
ATOM 543 C CA . LYS A 1 71 ? 7.742 -6.547 15.096 1.00 96.94 71 LYS A CA 1
ATOM 544 C C . LYS A 1 71 ? 7.653 -5.843 13.743 1.00 96.94 71 LYS A C 1
ATOM 546 O O . LYS A 1 71 ? 6.928 -4.863 13.582 1.00 96.94 71 LYS A O 1
ATOM 551 N N . THR A 1 72 ? 8.332 -6.401 12.750 1.00 95.44 72 THR A N 1
ATOM 552 C CA . THR A 1 72 ? 8.220 -5.951 11.363 1.00 95.44 72 THR A CA 1
ATOM 553 C C . THR A 1 72 ? 6.844 -6.294 10.783 1.00 95.44 72 THR A C 1
ATOM 555 O O . THR A 1 72 ? 6.217 -7.289 11.161 1.00 95.44 72 THR A O 1
ATOM 558 N N . LEU A 1 73 ? 6.363 -5.472 9.844 1.00 95.88 73 LEU A N 1
ATOM 559 C CA . LEU A 1 73 ? 5.218 -5.837 9.010 1.00 95.88 73 LEU A CA 1
ATOM 560 C C . LEU A 1 73 ? 5.615 -6.997 8.096 1.00 95.88 73 LEU A C 1
ATOM 562 O O . LEU A 1 73 ? 6.693 -6.986 7.499 1.00 95.88 73 LEU A O 1
ATOM 566 N N . ASN A 1 74 ? 4.736 -7.989 7.959 1.00 95.81 74 ASN A N 1
ATOM 567 C CA . ASN A 1 74 ? 4.933 -9.005 6.932 1.00 95.81 74 ASN A CA 1
ATOM 568 C C . ASN A 1 74 ? 4.703 -8.389 5.536 1.00 95.81 74 ASN A C 1
ATOM 570 O O . ASN A 1 74 ? 3.998 -7.389 5.383 1.00 95.81 74 ASN A O 1
ATOM 574 N N . LEU A 1 75 ? 5.300 -8.996 4.507 1.00 96.75 75 LEU A N 1
ATOM 575 C CA . LEU A 1 75 ? 5.254 -8.454 3.144 1.00 96.75 75 LEU A CA 1
ATOM 576 C C . LEU A 1 75 ? 3.841 -8.439 2.540 1.00 96.75 75 LEU A C 1
ATOM 578 O O . LEU A 1 75 ? 3.577 -7.626 1.659 1.00 96.75 75 LEU A O 1
ATOM 582 N N . THR A 1 76 ? 2.935 -9.301 3.005 1.00 96.94 76 THR A N 1
ATOM 583 C CA . THR A 1 76 ? 1.536 -9.322 2.553 1.00 96.94 76 THR A CA 1
ATOM 584 C C . THR A 1 76 ? 0.776 -8.102 3.061 1.00 96.94 76 THR A C 1
ATOM 586 O O . THR A 1 76 ? 0.177 -7.387 2.265 1.00 96.94 76 THR A O 1
ATOM 589 N N . ASP A 1 77 ? 0.862 -7.809 4.360 1.00 96.00 77 ASP A N 1
ATOM 590 C CA . ASP A 1 77 ? 0.253 -6.622 4.962 1.00 96.00 77 ASP A CA 1
ATOM 591 C C . ASP A 1 77 ? 0.844 -5.338 4.375 1.00 96.00 77 ASP A C 1
ATOM 593 O O . ASP A 1 77 ? 0.108 -4.391 4.110 1.00 96.00 77 ASP A O 1
ATOM 597 N N . LEU A 1 78 ? 2.156 -5.317 4.116 1.00 96.50 78 LEU A N 1
ATOM 598 C CA . LEU A 1 78 ? 2.803 -4.193 3.444 1.00 96.50 78 LEU A CA 1
ATOM 599 C C . LEU A 1 78 ? 2.292 -4.011 2.004 1.00 96.50 78 LEU A C 1
ATOM 601 O O . LEU A 1 78 ? 2.024 -2.883 1.596 1.00 96.50 78 LEU A O 1
ATOM 605 N N . SER A 1 79 ? 2.128 -5.099 1.247 1.00 97.31 79 SER A N 1
ATOM 606 C CA . SER A 1 79 ? 1.585 -5.046 -0.117 1.00 97.31 79 SER A CA 1
ATOM 607 C C . SER A 1 79 ? 0.156 -4.509 -0.147 1.00 97.31 79 SER A C 1
ATOM 609 O O . SER A 1 79 ? -0.138 -3.561 -0.880 1.00 97.31 79 SER A O 1
ATOM 611 N N . ASP A 1 80 ? -0.712 -5.062 0.701 1.00 96.88 80 ASP A N 1
ATOM 612 C CA . ASP A 1 80 ? -2.110 -4.647 0.808 1.00 96.88 80 ASP A CA 1
ATOM 613 C C . ASP A 1 80 ? -2.221 -3.172 1.213 1.00 96.88 80 ASP A C 1
ATOM 615 O O . ASP A 1 80 ? -3.005 -2.425 0.625 1.00 96.88 80 ASP A O 1
ATOM 619 N N . LEU A 1 81 ? -1.405 -2.733 2.179 1.00 95.88 81 LEU A N 1
ATOM 620 C CA . LEU A 1 81 ? -1.374 -1.352 2.659 1.00 95.88 81 LEU A CA 1
ATOM 621 C C . LEU A 1 81 ? -0.970 -0.369 1.553 1.00 95.88 81 LEU A C 1
ATOM 623 O O . LEU A 1 81 ? -1.660 0.629 1.335 1.00 95.88 81 LEU A O 1
ATOM 627 N N . LEU A 1 82 ? 0.126 -0.648 0.843 1.00 96.31 82 LEU A N 1
ATOM 628 C CA . LEU A 1 82 ? 0.619 0.222 -0.230 1.00 96.31 82 LEU A CA 1
ATOM 629 C C . LEU A 1 82 ? -0.347 0.261 -1.417 1.00 96.31 82 LEU A C 1
ATOM 631 O O . LEU A 1 82 ? -0.588 1.329 -1.989 1.00 96.31 82 LEU A O 1
ATOM 635 N N . TRP A 1 83 ? -0.948 -0.881 -1.765 1.00 96.62 83 TRP A N 1
ATOM 636 C CA . TRP A 1 83 ? -1.962 -0.924 -2.812 1.00 96.62 83 TRP A CA 1
ATOM 637 C C . TRP A 1 83 ? -3.230 -0.162 -2.414 1.00 96.62 83 TRP A C 1
ATOM 639 O O . TRP A 1 83 ? -3.759 0.595 -3.226 1.00 96.62 83 TRP A O 1
ATOM 649 N N . ALA A 1 84 ? -3.703 -0.291 -1.172 1.00 95.69 84 ALA A N 1
ATOM 650 C CA . ALA A 1 84 ? -4.852 0.476 -0.698 1.00 95.69 84 ALA A CA 1
ATOM 651 C C . ALA A 1 84 ? -4.575 1.988 -0.760 1.00 95.69 84 ALA A C 1
ATOM 653 O O . ALA A 1 84 ? -5.416 2.746 -1.248 1.00 95.69 84 ALA A O 1
ATOM 654 N N . ALA A 1 85 ? -3.375 2.413 -0.350 1.00 95.56 85 ALA A N 1
ATOM 655 C CA . ALA A 1 85 ? -2.977 3.817 -0.325 1.00 95.56 85 ALA A CA 1
ATOM 656 C C . ALA A 1 85 ? -2.902 4.460 -1.721 1.00 95.56 85 ALA A C 1
ATOM 658 O O . ALA A 1 85 ? -3.439 5.550 -1.909 1.00 95.56 85 ALA A O 1
ATOM 659 N N . ASN A 1 86 ? -2.243 3.817 -2.697 1.00 96.25 86 ASN A N 1
ATOM 660 C CA . ASN A 1 86 ? -2.061 4.396 -4.041 1.00 96.25 86 ASN A CA 1
ATOM 661 C C . ASN A 1 86 ? -1.799 3.354 -5.159 1.00 96.25 86 ASN A C 1
ATOM 663 O O . ASN A 1 86 ? -1.071 3.600 -6.129 1.00 96.25 86 ASN A O 1
ATOM 667 N N . GLY A 1 87 ? -2.350 2.149 -5.034 1.00 95.31 87 GLY A N 1
ATOM 668 C CA . GLY A 1 87 ? -2.172 1.055 -5.989 1.00 95.31 87 GLY A CA 1
ATOM 669 C C . GLY A 1 87 ? -2.902 1.276 -7.314 1.00 95.31 87 GLY A C 1
ATOM 670 O O . GLY A 1 87 ? -3.896 1.994 -7.384 1.00 95.31 87 GLY A O 1
ATOM 671 N N . VAL A 1 88 ? -2.434 0.636 -8.392 1.00 96.06 88 VAL A N 1
ATOM 672 C CA . VAL A 1 88 ? -3.165 0.600 -9.674 1.00 96.06 88 VAL A CA 1
ATOM 673 C C . VAL A 1 88 ? -4.364 -0.339 -9.534 1.00 96.06 88 VAL A C 1
ATOM 675 O O . VAL A 1 88 ? -4.188 -1.535 -9.294 1.00 96.06 88 VAL A O 1
ATOM 678 N N . ASN A 1 89 ? -5.579 0.185 -9.709 1.00 96.94 89 ASN A N 1
ATOM 679 C CA . ASN A 1 89 ? -6.821 -0.601 -9.648 1.00 96.94 89 ASN A CA 1
ATOM 680 C C . ASN A 1 89 ? -7.492 -0.798 -11.015 1.00 96.94 89 ASN A C 1
ATOM 682 O O . ASN A 1 89 ? -8.378 -1.637 -11.149 1.00 96.94 89 ASN A O 1
ATOM 686 N N . ARG A 1 90 ? -7.058 -0.055 -12.038 1.00 96.75 90 ARG A N 1
ATOM 687 C CA . ARG A 1 90 ? -7.524 -0.169 -13.426 1.00 96.75 90 ARG A CA 1
ATOM 688 C C . ARG A 1 90 ? -6.307 -0.328 -14.330 1.00 96.75 90 ARG A C 1
ATOM 690 O O . ARG A 1 90 ? -5.608 0.645 -14.602 1.00 96.75 90 ARG A O 1
ATOM 697 N N . LYS A 1 91 ? -6.003 -1.575 -14.703 1.00 93.44 91 LYS A N 1
ATOM 698 C CA . LYS A 1 91 ? -4.757 -1.945 -15.405 1.00 93.44 91 LYS A CA 1
ATOM 699 C C . LYS A 1 91 ? -4.673 -1.360 -16.815 1.00 93.44 91 LYS A C 1
ATOM 701 O O . LYS A 1 91 ? -3.592 -0.998 -17.252 1.00 93.44 91 LYS A O 1
ATOM 706 N N . ASP A 1 92 ? -5.811 -1.249 -17.483 1.00 96.88 92 ASP A N 1
ATOM 707 C CA . ASP A 1 92 ? -5.986 -0.676 -18.818 1.00 96.88 92 ASP A CA 1
ATOM 708 C C . ASP A 1 92 ? -5.617 0.814 -18.881 1.00 96.88 92 ASP A C 1
ATOM 710 O O . ASP A 1 92 ? -5.011 1.269 -19.845 1.00 96.88 92 ASP A O 1
ATOM 714 N N . SER A 1 93 ? -5.958 1.571 -17.836 1.00 95.50 93 SER A N 1
ATOM 715 C CA . SER A 1 93 ? -5.798 3.030 -17.796 1.00 95.50 93 SER A CA 1
ATOM 716 C C . SER A 1 93 ? -4.704 3.510 -16.838 1.00 95.50 93 SER A C 1
ATOM 718 O O . SER A 1 93 ? -4.465 4.712 -16.735 1.00 95.50 93 SER A O 1
ATOM 720 N N . GLY A 1 94 ? -4.067 2.599 -16.092 1.00 95.56 94 GLY A N 1
ATOM 721 C CA . GLY A 1 94 ? -3.037 2.917 -15.095 1.00 95.56 94 GLY A CA 1
ATOM 722 C C . GLY A 1 94 ? -3.535 3.777 -13.926 1.00 95.56 94 GLY A C 1
ATOM 723 O O . GLY A 1 94 ? -2.738 4.375 -13.201 1.00 95.56 94 GLY A O 1
ATOM 724 N N . LYS A 1 95 ? -4.854 3.893 -13.746 1.00 95.94 95 LYS A N 1
ATOM 725 C CA . LYS A 1 95 ? -5.448 4.743 -12.710 1.00 95.94 95 LYS A CA 1
ATOM 726 C C . LYS A 1 95 ? -5.336 4.089 -11.327 1.00 95.94 95 LYS A C 1
ATOM 728 O O . LYS A 1 95 ? -5.303 2.862 -11.198 1.00 95.94 95 LYS A O 1
ATOM 733 N N . ARG A 1 96 ? -5.330 4.934 -10.293 1.00 96.62 96 ARG A N 1
ATOM 734 C CA . ARG A 1 96 ? -5.012 4.557 -8.908 1.00 96.62 96 ARG A CA 1
ATOM 735 C C . ARG A 1 96 ? -6.238 4.418 -7.999 1.00 96.62 96 ARG A C 1
ATOM 737 O O . ARG A 1 96 ? -7.345 4.833 -8.364 1.00 96.62 96 ARG A O 1
ATOM 744 N N . THR A 1 97 ? -6.034 3.827 -6.821 1.00 96.19 97 THR A N 1
ATOM 745 C CA . THR A 1 97 ? -7.005 3.809 -5.714 1.00 96.19 97 THR A CA 1
ATOM 746 C C . THR A 1 97 ? -7.264 5.213 -5.165 1.00 96.19 97 THR A C 1
ATOM 748 O O . THR A 1 97 ? -8.419 5.548 -4.911 1.00 96.19 97 THR A O 1
ATOM 751 N N . ALA A 1 98 ? -6.231 6.056 -5.075 1.00 96.06 98 ALA A N 1
ATOM 752 C CA . ALA A 1 98 ? -6.362 7.468 -4.727 1.00 96.06 98 ALA A CA 1
ATOM 753 C C . ALA A 1 98 ? -6.662 8.337 -5.970 1.00 96.06 98 ALA A C 1
ATOM 755 O O . ALA A 1 98 ? -5.999 8.192 -7.004 1.00 96.06 98 ALA A O 1
ATOM 756 N N . PRO A 1 99 ? -7.646 9.254 -5.914 1.00 95.56 99 PRO A N 1
ATOM 757 C CA . PRO A 1 99 ? -7.867 10.226 -6.980 1.00 95.56 99 PRO A CA 1
ATOM 758 C C . PRO A 1 99 ? -6.765 11.299 -6.989 1.00 95.56 99 PRO A C 1
ATOM 760 O O . PRO A 1 99 ? -6.188 11.627 -5.958 1.00 95.56 99 PRO A O 1
ATOM 763 N N . SER A 1 100 ? -6.506 11.886 -8.159 1.00 95.62 100 SER A N 1
ATOM 764 C CA . SER A 1 100 ? -5.632 13.057 -8.318 1.00 95.62 100 SER A CA 1
ATOM 765 C C . SER A 1 100 ? -6.213 14.016 -9.352 1.00 95.62 100 SER A C 1
ATOM 767 O O . SER A 1 100 ? -6.930 13.591 -10.268 1.00 95.62 100 SER A O 1
ATOM 769 N N . ALA A 1 101 ? -5.916 15.310 -9.209 1.00 96.25 101 ALA A N 1
ATOM 770 C CA . ALA A 1 101 ? -6.384 16.333 -10.136 1.00 96.25 101 ALA A CA 1
ATOM 771 C C . ALA A 1 101 ? -5.929 15.987 -11.559 1.00 96.25 101 ALA A C 1
ATOM 773 O O . ALA A 1 101 ? -4.751 15.733 -11.793 1.00 96.25 101 ALA A O 1
ATOM 774 N N . LEU A 1 102 ? -6.871 15.917 -12.505 1.00 95.94 102 LEU A N 1
ATOM 775 C CA . LEU A 1 102 ? -6.605 15.574 -13.911 1.00 95.94 102 LEU A CA 1
ATOM 776 C C . LEU A 1 102 ? -5.792 14.275 -14.108 1.00 95.94 102 LEU A C 1
ATOM 778 O O . LEU A 1 102 ? -5.115 14.126 -15.123 1.00 95.94 102 LEU A O 1
ATOM 782 N N . ASN A 1 103 ? -5.840 13.339 -13.149 1.00 94.81 103 ASN A N 1
ATOM 783 C CA . ASN A 1 103 ? -5.001 12.136 -13.136 1.00 94.81 103 ASN A CA 1
ATOM 784 C C . ASN A 1 103 ? -3.489 12.446 -13.225 1.00 94.81 103 ASN A C 1
ATOM 786 O O . ASN A 1 103 ? -2.740 11.700 -13.853 1.00 94.81 103 ASN A O 1
ATOM 790 N N . LYS A 1 104 ? -3.027 13.543 -12.612 1.00 94.38 104 LYS A N 1
ATOM 791 C CA . LYS A 1 104 ? -1.602 13.909 -12.594 1.00 94.38 104 LYS A CA 1
ATOM 792 C C . LYS A 1 104 ? -0.728 12.913 -11.835 1.00 94.38 104 LYS A C 1
ATOM 794 O O . LYS A 1 104 ? 0.446 12.803 -12.163 1.00 94.38 104 LYS A O 1
ATOM 799 N N . GLN A 1 105 ? -1.298 12.175 -10.875 1.00 91.62 105 GLN A N 1
ATOM 800 C CA . GLN A 1 105 ? -0.595 11.167 -10.068 1.00 91.62 105 GLN A CA 1
ATOM 801 C C . GLN A 1 105 ? 0.711 11.703 -9.445 1.00 91.62 105 GLN A C 1
ATOM 803 O O . GLN A 1 105 ? 1.704 10.992 -9.378 1.00 91.62 105 GLN A O 1
ATOM 808 N N . GLU A 1 106 ? 0.708 12.962 -8.996 1.00 88.00 106 GLU A N 1
ATOM 809 C CA . GLU A 1 106 ? 1.907 13.663 -8.502 1.00 88.00 106 GLU A CA 1
ATOM 810 C C . GLU A 1 106 ? 2.458 13.130 -7.169 1.00 88.00 106 GLU A C 1
ATOM 812 O O . GLU A 1 106 ? 3.598 13.413 -6.808 1.00 88.00 106 GLU A O 1
ATOM 817 N N . LEU A 1 107 ? 1.660 12.347 -6.438 1.00 80.69 107 LEU A N 1
ATOM 818 C CA . LEU A 1 107 ? 2.082 11.697 -5.204 1.00 80.69 107 LEU A CA 1
ATOM 819 C C . LEU A 1 107 ? 2.948 10.472 -5.513 1.00 80.69 107 LEU A C 1
ATOM 821 O O . LEU A 1 107 ? 2.436 9.372 -5.741 1.00 80.69 107 LEU A O 1
ATOM 825 N N . THR A 1 108 ? 4.261 10.664 -5.444 1.00 66.94 108 THR A N 1
ATOM 826 C CA . THR A 1 108 ? 5.252 9.584 -5.414 1.00 66.94 108 THR A CA 1
ATOM 827 C C . THR A 1 108 ? 5.642 9.339 -3.960 1.00 66.94 108 THR A C 1
ATOM 829 O O . THR A 1 108 ? 6.527 10.001 -3.429 1.00 66.94 108 THR A O 1
ATOM 832 N N . TYR A 1 109 ? 4.944 8.434 -3.277 1.00 56.72 109 TYR A N 1
ATOM 833 C CA . TYR A 1 109 ? 5.474 7.860 -2.040 1.00 56.72 109 TYR A CA 1
ATOM 834 C C . TYR A 1 109 ? 6.177 6.547 -2.391 1.00 56.72 109 TYR A C 1
ATOM 836 O O . TYR A 1 109 ? 5.544 5.679 -2.997 1.00 56.72 109 TYR A O 1
ATOM 844 N N . MET A 1 110 ? 7.434 6.444 -1.939 1.00 46.88 110 MET A N 1
ATOM 845 C CA . MET A 1 110 ? 8.472 5.425 -2.195 1.00 46.88 110 MET A CA 1
ATOM 846 C C . MET A 1 110 ? 9.355 5.710 -3.406 1.00 46.88 110 MET A C 1
ATOM 848 O O . MET A 1 110 ? 8.996 5.307 -4.533 1.00 46.88 110 MET A O 1
#

Foldseek 3Di:
DDPVVVVVVVVVVVVVVVVVVVVVVVVVVVVVVVVVPPDDDDDADAADPPDDDDPVRCVVPDDDDDDDDPDDDDSRNVNNVVQCVWNQPDPVVSHTNDDDDVSPSPDDDD

Organism: NCBI:txid85831

Secondary structure (DSSP, 8-state):
--HHHHHHHHHHHHHHHHHHHHHHHHHHHHHHHHHHTS-----PPPP-TT----HHHHHHH--------SSPPPHHHHHHHHHHHH-EEETTTTEESS--GGG-------

Sequence (110 aa):
MNADLFVYICLSTFNTTVMKRVQLLLVCLVLSAAAFAADKVIKLPQPNLNRTGTVMKALSERHSTREFASKTLNLTDLSDLLWAANGVNRKDSGKRTAPSALNKQELTYM